Protein AF-A0A1I2GFN9-F1 (afdb_monomer_lite)

Secondary structure (DSSP, 8-state):
--HHHHHHHHHHHHHHHHHHHHHHHHHHHHHHHHHHHHHHHHHHHHHHHHHHHHTT---SHHHHHHHHHHHHHHHHHHHHHHHHHHHHHHHHHHHHHHHHHT--

Structure (mmCIF, N/CA/C/O b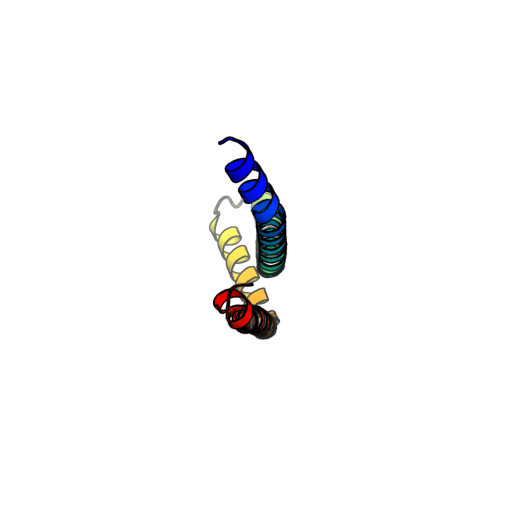ackbone):
data_AF-A0A1I2GFN9-F1
#
_entry.id   AF-A0A1I2GFN9-F1
#
loop_
_atom_site.group_PDB
_atom_site.id
_atom_site.type_symbol
_atom_site.label_atom_id
_atom_site.label_alt_id
_atom_site.label_comp_id
_atom_site.label_asym_id
_atom_site.label_entity_id
_atom_site.label_seq_id
_atom_site.pdbx_PDB_ins_code
_atom_site.Cartn_x
_atom_site.Cartn_y
_atom_site.Cartn_z
_atom_site.occupancy
_atom_site.B_iso_or_equiv
_atom_site.auth_seq_id
_atom_site.auth_comp_id
_atom_site.auth_asym_id
_atom_site.auth_atom_id
_atom_site.pdbx_PDB_model_num
ATOM 1 N N . MET A 1 1 ? 48.743 10.081 -18.847 1.00 53.34 1 MET A N 1
ATOM 2 C CA . MET A 1 1 ? 47.823 8.959 -18.535 1.00 53.34 1 MET A CA 1
ATOM 3 C C . MET A 1 1 ? 46.456 9.410 -17.987 1.00 53.34 1 MET A C 1
ATOM 5 O O . MET A 1 1 ? 45.656 8.556 -17.641 1.00 53.34 1 MET A O 1
ATOM 9 N N . SER A 1 2 ? 46.125 10.709 -17.954 1.00 60.62 2 SER A N 1
ATOM 10 C CA . SER A 1 2 ? 44.860 11.228 -17.392 1.00 60.62 2 SER A CA 1
ATOM 11 C C . SER A 1 2 ? 43.641 11.158 -18.329 1.00 60.62 2 SER A C 1
ATOM 13 O O . SER A 1 2 ? 42.515 11.182 -17.846 1.00 60.62 2 SER A O 1
ATOM 15 N N . GLY A 1 3 ? 43.836 11.038 -19.649 1.00 62.69 3 GLY A N 1
ATOM 16 C CA . GLY A 1 3 ? 42.733 11.045 -20.626 1.00 62.69 3 GLY A CA 1
ATOM 17 C C . GLY A 1 3 ? 41.827 9.807 -20.586 1.00 62.69 3 GLY A C 1
ATOM 18 O O . GLY A 1 3 ? 40.627 9.923 -20.799 1.00 62.69 3 GLY A O 1
ATOM 19 N N . GLY A 1 4 ? 42.369 8.634 -20.238 1.00 72.75 4 GLY A N 1
ATOM 20 C CA . GLY A 1 4 ? 41.608 7.376 -20.261 1.00 72.75 4 GLY A CA 1
ATOM 21 C C . GLY A 1 4 ? 40.512 7.282 -19.194 1.00 72.75 4 GLY A C 1
ATOM 22 O O . GLY A 1 4 ? 39.454 6.723 -19.457 1.00 72.75 4 GLY A O 1
ATOM 23 N N . LEU A 1 5 ? 40.730 7.867 -18.010 1.00 67.50 5 LEU A N 1
ATOM 24 C CA . LEU A 1 5 ? 39.728 7.880 -16.935 1.00 67.50 5 LEU A CA 1
ATOM 25 C C . LEU A 1 5 ? 38.603 8.884 -17.212 1.00 67.50 5 LEU A C 1
ATOM 27 O O . LEU A 1 5 ? 37.443 8.581 -16.953 1.00 67.50 5 LEU A O 1
ATOM 31 N N . ALA A 1 6 ? 38.932 10.051 -17.773 1.00 70.06 6 ALA A N 1
ATOM 32 C CA . ALA A 1 6 ? 37.941 11.059 -18.144 1.00 70.06 6 ALA A CA 1
ATOM 33 C C . ALA A 1 6 ? 37.042 10.578 -19.295 1.00 70.06 6 ALA A C 1
ATOM 35 O O . ALA A 1 6 ? 35.834 10.788 -19.263 1.00 70.06 6 ALA A O 1
ATOM 36 N N . GLU A 1 7 ? 37.606 9.874 -20.278 1.00 74.38 7 GLU A N 1
ATOM 37 C CA . GLU A 1 7 ? 36.826 9.331 -21.390 1.00 74.38 7 GLU A CA 1
ATOM 38 C C . GLU A 1 7 ? 35.989 8.108 -20.987 1.00 74.38 7 GLU A C 1
ATOM 40 O O . GLU A 1 7 ? 34.845 7.976 -21.421 1.00 74.38 7 GLU A O 1
ATOM 45 N N . ALA A 1 8 ? 36.501 7.255 -20.093 1.00 69.19 8 ALA A N 1
ATOM 46 C CA . ALA A 1 8 ? 35.706 6.187 -19.487 1.00 69.19 8 ALA A CA 1
ATOM 47 C C . ALA A 1 8 ? 34.536 6.748 -18.658 1.00 69.19 8 ALA A C 1
ATOM 49 O O . ALA A 1 8 ? 33.416 6.252 -18.768 1.00 69.19 8 ALA A O 1
ATOM 50 N N . ALA A 1 9 ? 34.765 7.816 -17.885 1.00 67.38 9 ALA A N 1
ATOM 51 C CA . ALA A 1 9 ? 33.715 8.503 -17.135 1.00 67.38 9 ALA A CA 1
ATOM 52 C C . ALA A 1 9 ? 32.674 9.158 -18.060 1.00 67.38 9 ALA A C 1
ATOM 54 O O . ALA A 1 9 ? 31.477 9.026 -17.817 1.00 67.38 9 ALA A O 1
ATOM 55 N N . TRP A 1 10 ? 33.106 9.791 -19.155 1.00 63.81 10 TRP A N 1
ATOM 56 C CA . TRP A 1 10 ? 32.212 10.372 -20.163 1.00 63.81 10 TRP A CA 1
ATOM 57 C C . TRP A 1 10 ? 31.335 9.318 -20.851 1.00 63.81 10 TRP A C 1
ATOM 59 O O . TRP A 1 10 ? 30.143 9.539 -21.045 1.00 63.81 10 TRP A O 1
ATOM 69 N N . ARG A 1 11 ? 31.888 8.139 -21.169 1.00 71.81 11 ARG A N 1
ATOM 70 C CA . ARG A 1 11 ? 31.118 7.026 -21.755 1.00 71.81 11 ARG A CA 1
ATOM 71 C C . ARG A 1 11 ? 30.167 6.359 -20.757 1.00 71.81 11 ARG A C 1
ATOM 73 O O . ARG A 1 11 ? 29.145 5.821 -21.171 1.00 71.81 11 ARG A O 1
ATOM 80 N N . ALA A 1 12 ? 30.484 6.399 -19.463 1.00 69.62 12 ALA A N 1
ATOM 81 C CA . ALA A 1 12 ? 29.653 5.832 -18.401 1.00 69.62 12 ALA A CA 1
ATOM 82 C C . ALA A 1 12 ? 28.544 6.783 -17.909 1.00 69.62 12 ALA A C 1
ATOM 84 O O . ALA A 1 12 ? 27.517 6.310 -17.426 1.00 69.62 12 ALA A O 1
ATOM 85 N N . ALA A 1 13 ? 28.717 8.101 -18.052 1.00 69.19 13 ALA A N 1
ATOM 86 C CA . ALA A 1 13 ? 27.737 9.114 -17.654 1.00 69.19 13 ALA A CA 1
ATOM 87 C C . ALA A 1 13 ? 26.312 8.875 -18.210 1.00 69.19 13 ALA A C 1
ATOM 89 O O . ALA A 1 13 ? 25.383 8.811 -17.403 1.00 69.19 13 ALA A O 1
ATOM 90 N N . PRO A 1 14 ? 26.099 8.633 -19.521 1.00 78.44 14 PRO A N 1
ATOM 91 C CA . PRO A 1 14 ? 24.753 8.396 -20.051 1.00 78.44 14 PRO A CA 1
ATOM 92 C C . PRO A 1 14 ? 24.124 7.089 -19.541 1.00 78.44 14 PRO A C 1
ATOM 94 O O . PRO A 1 14 ? 22.910 7.010 -19.369 1.00 78.44 14 PRO A O 1
ATOM 97 N N . ALA A 1 15 ? 24.934 6.066 -19.244 1.00 74.25 15 ALA A N 1
ATOM 98 C CA . ALA A 1 15 ? 24.443 4.821 -18.654 1.00 74.25 15 ALA A CA 1
ATOM 99 C C . ALA A 1 15 ? 24.016 5.009 -17.186 1.00 74.25 15 ALA A C 1
ATOM 101 O O . ALA A 1 15 ? 23.016 4.435 -16.757 1.00 74.25 15 ALA A O 1
ATOM 102 N N . ALA A 1 16 ? 24.740 5.835 -16.423 1.00 73.31 16 ALA A N 1
ATOM 103 C CA . ALA A 1 16 ? 24.384 6.179 -15.048 1.00 73.31 16 ALA A CA 1
ATOM 104 C C . ALA A 1 16 ? 23.103 7.028 -14.978 1.00 73.31 16 ALA A C 1
ATOM 106 O O . ALA A 1 16 ? 22.241 6.764 -14.140 1.00 7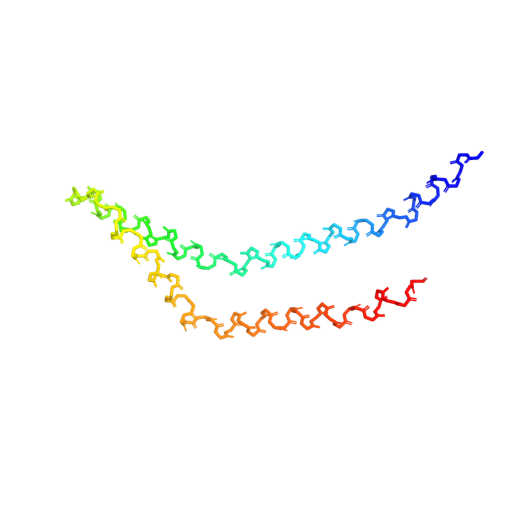3.31 16 ALA A O 1
ATOM 107 N N . GLU A 1 17 ? 22.939 7.997 -15.883 1.00 79.56 17 GLU A N 1
ATOM 108 C CA . GLU A 1 17 ? 21.709 8.792 -16.005 1.00 79.56 17 GLU A CA 1
ATOM 109 C C . GLU A 1 17 ? 20.502 7.918 -16.368 1.00 79.56 17 GLU A C 1
ATOM 111 O O . GLU A 1 17 ? 19.455 8.018 -15.728 1.00 79.56 17 GLU A O 1
ATOM 116 N N . ALA A 1 18 ? 20.662 6.996 -17.325 1.00 78.25 18 ALA A N 1
ATOM 117 C CA . ALA A 1 18 ? 19.615 6.046 -17.692 1.00 78.25 18 ALA A CA 1
ATOM 118 C C . ALA A 1 18 ? 19.236 5.111 -16.528 1.00 78.25 18 ALA A C 1
ATOM 120 O O . ALA A 1 18 ? 18.055 4.847 -16.303 1.00 78.25 18 ALA A O 1
ATOM 121 N N . ALA A 1 19 ? 20.217 4.640 -15.752 1.00 75.88 19 ALA A N 1
ATOM 122 C CA . ALA A 1 19 ? 19.967 3.809 -14.576 1.00 75.88 19 ALA A CA 1
ATOM 123 C C . ALA A 1 19 ? 19.218 4.573 -13.470 1.00 75.88 19 ALA A C 1
ATOM 125 O O . ALA A 1 19 ? 18.290 4.034 -12.866 1.00 75.88 19 ALA A O 1
ATOM 126 N N . LEU A 1 20 ? 19.583 5.835 -13.222 1.00 80.94 20 LEU A N 1
ATOM 127 C CA . LEU A 1 20 ? 18.888 6.696 -12.263 1.00 80.94 20 LEU A CA 1
ATOM 128 C C . LEU A 1 20 ? 17.456 7.011 -12.710 1.00 80.94 20 LEU A C 1
ATOM 130 O O . LEU A 1 20 ? 16.546 6.973 -11.881 1.00 80.94 20 LEU A O 1
ATOM 134 N N . ALA A 1 21 ? 17.237 7.261 -14.003 1.00 83.88 21 ALA A N 1
ATOM 135 C CA . ALA A 1 21 ? 15.901 7.456 -14.560 1.00 83.88 21 ALA A CA 1
ATOM 136 C C . ALA A 1 21 ? 15.027 6.203 -14.375 1.00 83.88 21 ALA A C 1
ATOM 138 O O . ALA A 1 21 ? 13.915 6.302 -13.857 1.00 83.88 21 ALA A O 1
ATOM 139 N N . ALA A 1 22 ? 15.563 5.017 -14.684 1.00 80.69 22 ALA A N 1
ATOM 140 C CA . ALA A 1 22 ? 14.859 3.748 -14.497 1.00 80.69 22 ALA A CA 1
ATOM 141 C C . ALA A 1 22 ? 14.530 3.463 -13.018 1.00 80.69 22 ALA A C 1
ATOM 143 O O . ALA A 1 22 ? 13.439 2.984 -12.702 1.00 80.69 22 ALA A O 1
ATOM 144 N N . LEU A 1 23 ? 15.442 3.790 -12.094 1.00 83.19 23 LEU A N 1
ATOM 145 C CA . LEU A 1 23 ? 15.181 3.711 -10.652 1.00 83.19 23 LEU A CA 1
ATOM 146 C C . LEU A 1 23 ? 14.069 4.676 -10.223 1.00 83.19 23 LEU A C 1
ATOM 148 O O . LEU A 1 23 ? 13.200 4.293 -9.440 1.00 83.19 23 LEU A O 1
ATOM 152 N N . GLY A 1 24 ? 14.079 5.905 -10.741 1.00 89.06 24 GLY A N 1
ATOM 153 C CA . GLY A 1 24 ? 13.039 6.899 -10.483 1.00 89.06 24 GLY A CA 1
ATOM 154 C C . GLY A 1 24 ? 11.660 6.427 -10.941 1.00 89.06 24 GLY A C 1
ATOM 155 O O . GLY A 1 24 ? 10.707 6.464 -10.164 1.00 89.06 24 GLY A O 1
ATOM 156 N N . GLU A 1 25 ? 11.560 5.908 -12.164 1.00 87.94 25 GLU A N 1
ATOM 157 C CA . GLU A 1 25 ? 10.321 5.331 -12.696 1.00 87.94 25 GLU A CA 1
ATOM 158 C C . GLU A 1 25 ? 9.843 4.132 -11.871 1.00 87.94 25 GLU A C 1
ATOM 160 O O . GLU A 1 25 ? 8.663 4.051 -11.522 1.00 87.94 25 GLU A O 1
ATOM 165 N N . GLY A 1 26 ? 10.758 3.232 -11.493 1.00 87.25 26 GLY A N 1
ATOM 166 C CA . GLY A 1 26 ? 10.447 2.087 -10.639 1.00 87.25 26 GLY A CA 1
ATOM 167 C C . GLY A 1 26 ? 9.910 2.498 -9.266 1.00 87.25 26 GLY A C 1
ATOM 168 O O . GLY A 1 26 ? 8.926 1.928 -8.792 1.00 87.25 26 GLY A O 1
ATOM 169 N N . LEU A 1 27 ? 10.499 3.523 -8.642 1.00 89.81 27 LEU A N 1
ATOM 170 C CA . LEU A 1 27 ? 10.029 4.070 -7.365 1.00 89.81 27 LEU A CA 1
ATOM 171 C C . LEU A 1 27 ? 8.649 4.715 -7.486 1.00 89.81 27 LEU A C 1
ATOM 173 O O . LEU A 1 27 ? 7.800 4.493 -6.625 1.00 89.81 27 LEU A O 1
ATOM 177 N N . ILE A 1 28 ? 8.409 5.483 -8.549 1.00 91.56 28 ILE A N 1
ATOM 178 C CA . ILE A 1 28 ? 7.101 6.091 -8.811 1.00 91.56 28 ILE A CA 1
ATOM 179 C C . ILE A 1 28 ? 6.047 4.998 -9.002 1.00 91.56 28 ILE A C 1
ATOM 181 O O . ILE A 1 28 ? 4.977 5.072 -8.400 1.00 91.56 28 ILE A O 1
ATOM 185 N N . HIS A 1 29 ? 6.353 3.954 -9.776 1.00 87.44 29 HIS A N 1
ATOM 186 C CA . HIS A 1 29 ? 5.442 2.831 -9.976 1.00 87.44 29 HIS A CA 1
ATOM 187 C C . HIS A 1 29 ? 5.156 2.094 -8.657 1.00 87.44 29 HIS A C 1
ATOM 189 O O . HIS A 1 29 ? 3.999 1.855 -8.320 1.00 87.44 29 HIS A O 1
ATOM 195 N N . ALA A 1 30 ? 6.185 1.820 -7.849 1.00 87.81 30 ALA A N 1
ATOM 196 C CA . ALA A 1 30 ? 6.019 1.219 -6.526 1.00 87.81 30 ALA A CA 1
ATOM 197 C C . ALA A 1 30 ? 5.169 2.090 -5.584 1.00 87.81 30 ALA A C 1
ATOM 199 O O . ALA A 1 30 ? 4.311 1.573 -4.865 1.00 87.81 30 ALA A O 1
ATOM 200 N N . ALA A 1 31 ? 5.366 3.410 -5.608 1.00 91.25 31 ALA A N 1
ATOM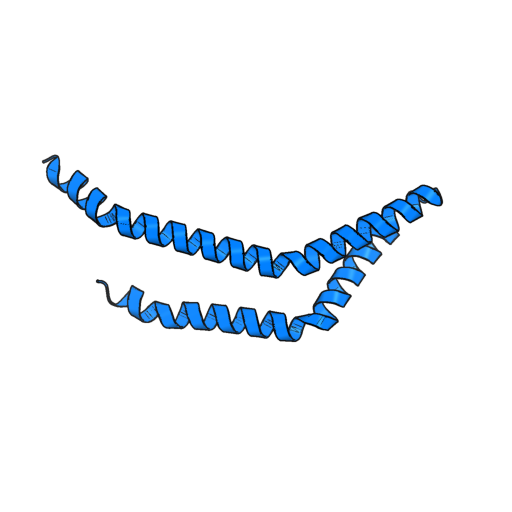 201 C CA . ALA A 1 31 ? 4.567 4.346 -4.828 1.00 91.25 31 ALA A CA 1
ATOM 202 C C . ALA A 1 31 ? 3.094 4.312 -5.253 1.00 91.25 31 ALA A C 1
ATOM 204 O O . ALA A 1 31 ? 2.218 4.237 -4.393 1.00 91.25 31 ALA A O 1
ATOM 205 N N . TRP A 1 32 ? 2.819 4.298 -6.560 1.00 90.31 32 TRP A N 1
ATOM 206 C CA . TRP A 1 32 ? 1.458 4.188 -7.090 1.00 90.31 32 TRP A CA 1
ATOM 207 C C . TRP A 1 32 ? 0.789 2.869 -6.748 1.00 90.31 32 TRP A C 1
ATOM 209 O O . TRP A 1 32 ? -0.398 2.871 -6.431 1.00 90.31 32 TRP A O 1
ATOM 219 N N . LEU A 1 33 ? 1.548 1.771 -6.742 1.00 89.12 33 LEU A N 1
ATOM 220 C CA . LEU A 1 33 ? 1.039 0.493 -6.273 1.00 89.12 33 LEU A CA 1
ATOM 221 C C . LEU A 1 33 ? 0.599 0.641 -4.813 1.00 89.12 33 LEU A C 1
ATOM 223 O O . LEU A 1 33 ? -0.553 0.390 -4.516 1.00 89.12 33 LEU A O 1
ATOM 227 N N . VAL A 1 34 ? 1.444 1.117 -3.898 1.00 90.81 34 VAL A N 1
ATOM 228 C CA . VAL A 1 34 ? 1.122 1.130 -2.454 1.00 90.81 34 VAL A CA 1
ATOM 229 C C . VAL A 1 34 ? 0.114 2.222 -2.044 1.00 90.81 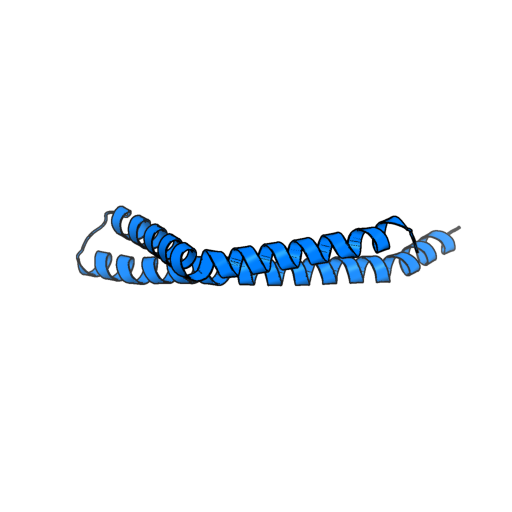34 VAL A C 1
ATOM 231 O O . VAL A 1 34 ? -0.591 2.064 -1.040 1.00 90.81 34 VAL A O 1
ATOM 234 N N . ALA A 1 35 ? 0.011 3.317 -2.803 1.00 92.69 35 ALA A N 1
ATOM 235 C CA . ALA A 1 35 ? -0.770 4.503 -2.441 1.00 92.69 35 ALA A CA 1
ATOM 236 C C . ALA A 1 35 ? -2.248 4.233 -2.079 1.00 92.69 35 ALA A C 1
ATOM 238 O O . ALA A 1 35 ? -2.689 4.763 -1.057 1.00 92.69 35 ALA A O 1
ATOM 239 N N . PRO A 1 36 ? -3.024 3.404 -2.807 1.00 92.19 36 PRO A N 1
ATOM 240 C CA . PRO A 1 36 ? -4.423 3.137 -2.476 1.00 92.19 36 PRO A CA 1
ATOM 241 C C . PRO A 1 36 ? -4.600 2.460 -1.113 1.00 92.19 36 PRO A C 1
ATOM 243 O O . PRO A 1 36 ? -5.430 2.890 -0.312 1.00 92.19 36 PRO A O 1
ATOM 246 N N . ALA A 1 37 ? -3.795 1.436 -0.805 1.00 93.75 37 ALA A N 1
ATOM 247 C CA . ALA A 1 37 ? -3.870 0.750 0.485 1.00 93.75 37 ALA A CA 1
ATOM 248 C C . ALA A 1 37 ? -3.385 1.642 1.636 1.00 93.75 37 ALA A C 1
ATOM 250 O O . ALA A 1 37 ? -4.011 1.669 2.697 1.00 93.75 37 ALA A O 1
ATOM 251 N N . ALA A 1 38 ? -2.310 2.409 1.424 1.00 94.69 38 ALA A N 1
ATOM 252 C CA . ALA A 1 38 ? -1.822 3.370 2.409 1.00 94.69 38 ALA A CA 1
ATOM 253 C C . ALA A 1 38 ? -2.852 4.479 2.680 1.00 94.69 38 ALA A C 1
ATOM 255 O O . ALA A 1 38 ? -3.111 4.807 3.839 1.00 94.69 38 ALA A O 1
ATOM 256 N N . GLY A 1 39 ? -3.480 5.008 1.627 1.00 96.19 39 GLY A N 1
ATOM 257 C CA . GLY A 1 39 ? -4.535 6.014 1.713 1.00 96.19 39 GLY A CA 1
ATOM 258 C C . GLY A 1 39 ? -5.769 5.497 2.448 1.00 96.19 39 GLY A C 1
ATOM 259 O O . GLY A 1 39 ? -6.249 6.156 3.369 1.00 96.19 39 GLY A O 1
ATOM 260 N N . ALA A 1 40 ? -6.236 4.290 2.120 1.00 95.94 40 ALA A N 1
ATOM 261 C CA . ALA A 1 40 ? -7.366 3.664 2.802 1.00 95.94 40 ALA A CA 1
ATOM 262 C C . ALA A 1 40 ? -7.074 3.407 4.288 1.00 95.94 40 ALA A C 1
ATOM 264 O O . ALA A 1 40 ? -7.888 3.747 5.147 1.00 95.94 40 ALA A O 1
ATOM 265 N N . ALA A 1 41 ? -5.892 2.873 4.612 1.00 96.44 41 ALA A N 1
ATOM 266 C CA . ALA A 1 41 ? -5.477 2.664 5.995 1.00 96.44 41 ALA A CA 1
ATOM 267 C C . ALA A 1 41 ? -5.378 3.990 6.764 1.00 96.44 41 ALA A C 1
ATOM 269 O O . ALA A 1 41 ? -5.870 4.088 7.886 1.00 96.44 41 ALA A O 1
ATOM 270 N N . GLY A 1 42 ? -4.758 5.014 6.173 1.00 96.69 42 GLY A N 1
ATOM 271 C CA . GLY A 1 42 ? -4.642 6.342 6.776 1.00 96.69 42 GLY A CA 1
ATOM 272 C C . GLY A 1 42 ? -6.007 6.983 7.024 1.00 96.69 42 GLY A C 1
ATOM 273 O O . GLY A 1 42 ? -6.277 7.439 8.133 1.00 96.69 42 GLY A O 1
ATOM 274 N N . GLY A 1 43 ? -6.898 6.942 6.033 1.00 97.25 43 GLY A N 1
ATOM 275 C CA . GLY A 1 43 ? -8.263 7.453 6.150 1.00 97.25 43 GLY A CA 1
ATOM 276 C C . GLY A 1 43 ? -9.071 6.738 7.235 1.00 97.25 43 GLY A C 1
ATOM 277 O O . GLY A 1 43 ? -9.687 7.394 8.073 1.00 97.25 43 GLY A O 1
ATOM 278 N N . ALA A 1 44 ? -9.010 5.404 7.284 1.00 96.88 44 ALA A N 1
ATOM 279 C CA . ALA A 1 44 ? -9.682 4.617 8.317 1.00 96.88 44 ALA A CA 1
ATOM 280 C C . ALA A 1 44 ? -9.133 4.916 9.720 1.00 96.88 44 ALA A C 1
ATOM 282 O O . ALA A 1 44 ? -9.904 5.060 10.670 1.00 96.88 44 ALA A O 1
ATOM 283 N N . ALA A 1 45 ? -7.812 5.071 9.847 1.00 96.69 45 ALA A N 1
ATOM 284 C CA . ALA A 1 45 ? -7.180 5.435 11.109 1.00 96.69 45 ALA A CA 1
ATOM 285 C C . ALA A 1 45 ? -7.637 6.810 11.605 1.00 96.69 45 ALA A C 1
ATOM 287 O O . ALA A 1 45 ? -7.943 6.960 12.784 1.00 96.69 45 ALA A O 1
ATOM 288 N N . LEU A 1 46 ? -7.708 7.801 10.712 1.00 97.25 46 LEU A N 1
ATOM 289 C CA . LEU A 1 46 ? -8.165 9.149 11.045 1.00 97.25 46 LEU A CA 1
ATOM 290 C C . LEU A 1 46 ? -9.642 9.159 11.445 1.00 97.25 46 LEU A C 1
ATOM 292 O O . LEU A 1 46 ? -9.988 9.746 12.467 1.00 97.25 46 LEU A O 1
ATOM 296 N N . ALA A 1 47 ? -10.501 8.479 10.684 1.00 97.38 47 ALA A N 1
ATOM 297 C CA . ALA A 1 47 ? -11.935 8.429 10.954 1.00 97.38 47 ALA A CA 1
ATOM 298 C C . ALA A 1 47 ? -12.245 7.751 12.297 1.00 97.38 47 ALA A C 1
ATOM 300 O O . ALA A 1 47 ? -12.955 8.313 13.133 1.00 97.38 47 ALA A O 1
ATOM 301 N N . ILE A 1 48 ? -11.678 6.563 12.531 1.00 97.44 48 ILE A N 1
ATOM 302 C CA . ILE A 1 48 ? -11.911 5.813 13.770 1.00 97.44 48 ILE A CA 1
ATOM 303 C C . ILE A 1 48 ? -11.160 6.428 14.944 1.00 97.44 48 ILE A C 1
ATOM 305 O O . ILE A 1 48 ? -11.717 6.504 16.031 1.00 97.44 48 ILE A O 1
ATOM 309 N N . GLY A 1 49 ? -9.948 6.946 14.742 1.00 96.38 49 GLY A N 1
ATOM 310 C CA . GLY A 1 49 ? -9.214 7.669 15.780 1.00 96.38 49 GLY A CA 1
ATOM 311 C C . GLY A 1 49 ? -9.967 8.911 16.256 1.00 96.38 49 GLY A C 1
ATOM 312 O O . GLY A 1 49 ? -10.097 9.129 17.460 1.00 96.38 49 GLY A O 1
ATOM 313 N N . TRP A 1 50 ? -10.538 9.685 15.329 1.00 97.56 50 TRP A N 1
ATOM 314 C CA . TRP A 1 50 ? -11.390 10.828 15.661 1.00 97.56 50 TRP A CA 1
ATOM 315 C C . TRP A 1 50 ? -12.650 10.407 16.428 1.00 97.56 50 TRP A C 1
ATOM 317 O O . TRP A 1 50 ? -13.006 11.043 17.421 1.00 97.56 50 TRP A O 1
ATOM 327 N N . LEU A 1 51 ? -13.293 9.309 16.021 1.00 97.31 51 LEU A N 1
ATOM 328 C CA . LEU A 1 51 ? -14.459 8.768 16.718 1.00 97.31 51 LEU A CA 1
ATOM 329 C C . LEU A 1 51 ? -14.112 8.266 18.130 1.00 97.31 51 LEU A C 1
ATOM 331 O O . LEU A 1 51 ? -14.801 8.616 19.085 1.00 97.31 51 LEU A O 1
ATOM 335 N N . CYS A 1 52 ? -13.026 7.507 18.291 1.00 96.44 52 CYS A N 1
ATOM 336 C CA . CYS A 1 52 ? -12.549 7.042 19.594 1.00 96.44 52 CYS A CA 1
ATOM 337 C C . CYS A 1 52 ? -12.226 8.218 20.519 1.00 96.44 52 CYS A C 1
ATOM 339 O O . CYS A 1 52 ? -12.640 8.213 21.676 1.00 96.44 52 CYS A O 1
ATOM 341 N N . HIS A 1 53 ? -11.575 9.262 19.994 1.00 96.31 53 HIS A N 1
ATOM 342 C CA . HIS A 1 53 ? -11.305 10.484 20.748 1.00 96.31 53 HIS A CA 1
ATOM 343 C C . HIS A 1 53 ? -12.599 11.155 21.232 1.00 96.31 53 HIS A C 1
ATOM 345 O O . HIS A 1 53 ? -12.701 11.522 22.401 1.00 96.31 53 HIS A O 1
ATOM 351 N N . ARG A 1 54 ? -13.618 11.258 20.366 1.00 97.38 54 ARG A N 1
ATOM 352 C CA . ARG A 1 54 ? -14.942 11.797 20.725 1.00 97.38 54 ARG A CA 1
ATOM 353 C C . ARG A 1 54 ? -15.652 10.979 21.805 1.00 97.38 54 ARG A C 1
ATOM 355 O O . ARG A 1 54 ? -16.371 11.559 22.610 1.00 97.38 54 ARG A O 1
ATOM 362 N N . LEU A 1 55 ? -15.463 9.661 21.810 1.00 96.75 55 LEU A N 1
ATOM 363 C CA . LEU A 1 55 ? -16.091 8.734 22.755 1.00 96.75 55 LEU A CA 1
ATOM 364 C C . LEU A 1 55 ? -15.260 8.500 24.030 1.00 96.75 55 LEU A C 1
ATOM 366 O O . LEU A 1 55 ? -15.683 7.735 24.892 1.00 96.75 55 LEU A O 1
ATOM 370 N N . GLY A 1 56 ? -14.088 9.132 24.161 1.00 96.38 56 GLY A N 1
ATOM 371 C CA . GLY A 1 56 ? -13.186 8.930 25.301 1.00 96.38 56 GLY A CA 1
ATOM 372 C C . GLY A 1 56 ? -12.530 7.544 25.345 1.00 96.38 56 GLY A C 1
ATOM 373 O O . GLY A 1 56 ? -12.046 7.128 26.394 1.00 96.38 56 GLY A O 1
ATOM 374 N N . VAL A 1 57 ? -12.511 6.818 24.224 1.00 95.69 57 VAL A N 1
ATOM 375 C CA . VAL A 1 57 ? -11.883 5.496 24.114 1.00 95.69 57 VAL A CA 1
ATOM 376 C C . VAL A 1 57 ? -10.382 5.670 23.902 1.00 95.69 57 VAL A C 1
ATOM 378 O O . VAL A 1 57 ? -9.952 6.271 22.918 1.00 95.69 57 VAL A O 1
ATOM 381 N N . THR A 1 58 ? -9.582 5.122 24.815 1.00 94.75 58 THR A N 1
ATOM 382 C CA . THR A 1 58 ? -8.110 5.173 24.768 1.00 94.75 58 THR A CA 1
ATOM 383 C C . THR A 1 58 ? -7.469 3.905 24.203 1.00 94.75 58 THR A C 1
ATOM 385 O O . THR A 1 58 ? -6.270 3.903 23.929 1.00 94.75 58 THR A O 1
ATOM 388 N N . ASP A 1 59 ? -8.248 2.838 24.007 1.00 95.69 59 ASP A N 1
ATOM 389 C CA . ASP A 1 59 ? -7.772 1.589 23.414 1.00 95.69 59 ASP A CA 1
ATOM 390 C C . ASP A 1 59 ? -7.353 1.810 21.942 1.00 95.69 59 ASP A C 1
ATOM 392 O O . ASP A 1 59 ? -8.158 2.313 21.149 1.00 95.69 59 ASP A O 1
ATOM 396 N N . PRO A 1 60 ? -6.117 1.449 21.540 1.00 93.81 60 PRO A N 1
ATOM 397 C CA . PRO A 1 60 ? -5.677 1.530 20.149 1.00 93.81 60 PRO A CA 1
ATOM 398 C C . PRO A 1 60 ? -6.262 0.436 19.238 1.00 93.81 60 PRO A C 1
ATOM 400 O O . PRO A 1 60 ? -6.207 0.579 18.011 1.00 93.81 60 PRO A O 1
ATOM 403 N N . ALA A 1 61 ? -6.811 -0.653 19.786 1.00 97.50 61 ALA A N 1
ATOM 404 C CA . ALA A 1 61 ? -7.276 -1.803 19.010 1.00 97.50 61 ALA A CA 1
ATOM 405 C C . ALA A 1 61 ? -8.318 -1.462 17.922 1.00 97.50 61 ALA A C 1
ATOM 407 O O . ALA A 1 61 ? -8.152 -1.939 16.796 1.00 97.50 61 ALA A O 1
ATOM 408 N N . PRO A 1 62 ? -9.332 -0.602 18.159 1.00 95.56 62 PRO A N 1
ATOM 409 C CA . PRO A 1 62 ? -10.305 -0.230 17.131 1.00 95.56 62 PRO A CA 1
ATOM 410 C C . PRO A 1 62 ? -9.661 0.444 15.914 1.00 95.56 62 PRO A C 1
ATOM 412 O O . PRO A 1 62 ? -10.041 0.171 14.777 1.00 95.56 62 PRO A O 1
ATOM 415 N N . VAL A 1 63 ? -8.650 1.290 16.138 1.00 96.25 63 VAL A N 1
ATOM 416 C CA . VAL A 1 63 ? -7.921 1.983 15.067 1.00 96.25 63 VAL A CA 1
ATOM 417 C C . VAL A 1 63 ? -7.097 0.985 14.255 1.00 96.25 63 VAL A C 1
ATOM 419 O O . VAL A 1 63 ? -7.107 1.033 13.026 1.00 96.25 63 VAL A O 1
ATOM 422 N N . LEU A 1 64 ? -6.408 0.053 14.920 1.00 96.69 64 LEU A N 1
ATOM 423 C CA . LEU A 1 64 ? -5.640 -0.997 14.244 1.00 96.69 64 LEU A CA 1
ATOM 424 C C . LEU A 1 64 ? -6.545 -1.911 13.413 1.00 96.69 64 LEU A C 1
ATOM 426 O O . LEU A 1 64 ? -6.225 -2.200 12.258 1.00 96.69 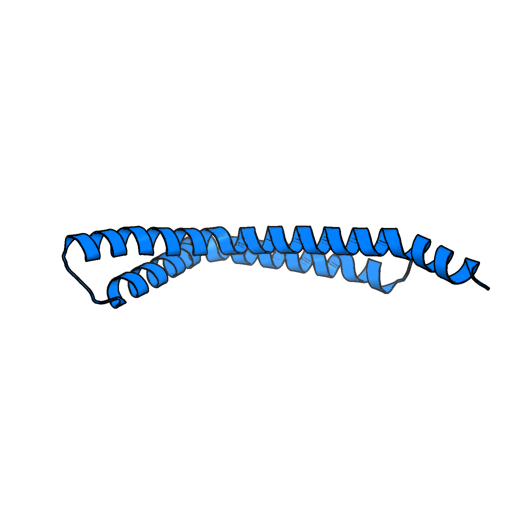64 LEU A O 1
ATOM 430 N N . LEU A 1 65 ? -7.692 -2.306 13.969 1.00 97.50 65 LEU A N 1
ATOM 431 C CA . LEU A 1 65 ? -8.673 -3.128 13.271 1.00 97.50 65 LEU A CA 1
ATOM 432 C C . LEU A 1 65 ? -9.209 -2.403 12.033 1.00 97.50 65 LEU A C 1
ATOM 434 O O . LEU A 1 65 ? -9.224 -2.983 10.954 1.00 97.50 65 LEU A O 1
ATOM 438 N N . ALA A 1 66 ? -9.566 -1.124 12.161 1.00 96.06 66 ALA A N 1
ATOM 439 C CA . ALA A 1 66 ? -10.052 -0.311 11.051 1.00 96.06 66 ALA A C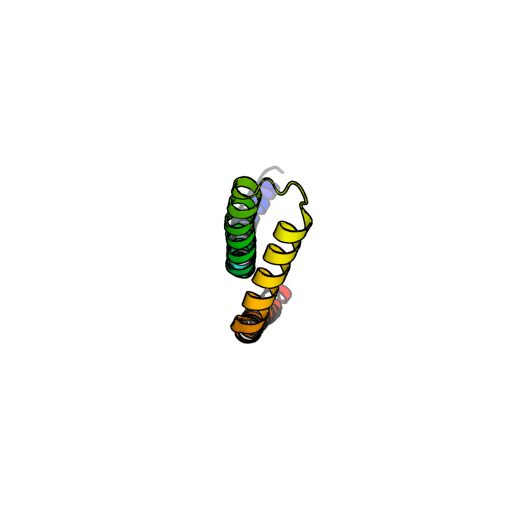A 1
ATOM 440 C C . ALA A 1 66 ? -9.028 -0.164 9.917 1.00 96.06 66 ALA A C 1
ATOM 442 O O . ALA A 1 66 ? -9.382 -0.214 8.740 1.00 96.06 66 ALA A O 1
ATOM 443 N N . ARG A 1 67 ? -7.741 -0.015 10.253 1.00 97.81 67 ARG A N 1
ATOM 444 C CA . ARG A 1 67 ? -6.662 0.011 9.256 1.00 97.81 67 ARG A CA 1
ATOM 445 C C . ARG A 1 67 ? -6.567 -1.311 8.510 1.00 97.81 67 ARG A C 1
ATOM 447 O O . ARG A 1 67 ? -6.512 -1.312 7.284 1.00 97.81 67 ARG A O 1
ATOM 454 N N . ALA A 1 68 ? -6.541 -2.421 9.245 1.00 97.31 68 ALA A N 1
ATOM 455 C CA . ALA A 1 68 ? -6.426 -3.748 8.658 1.00 97.31 68 ALA A CA 1
ATOM 456 C C . ALA A 1 68 ? -7.623 -4.061 7.751 1.00 97.31 68 ALA A C 1
ATOM 458 O O . ALA A 1 68 ? -7.433 -4.491 6.616 1.00 97.31 68 ALA A O 1
ATOM 459 N N . THR A 1 69 ? -8.848 -3.783 8.205 1.00 97.50 69 THR A N 1
ATOM 460 C CA . THR A 1 69 ? -10.058 -4.013 7.407 1.00 97.50 69 THR A CA 1
ATOM 461 C C . THR A 1 69 ? -10.107 -3.128 6.167 1.00 97.50 69 THR A C 1
ATOM 463 O O . THR A 1 69 ? -10.492 -3.616 5.109 1.00 97.50 69 THR A O 1
ATOM 466 N N . ALA A 1 70 ? -9.658 -1.872 6.246 1.00 96.69 70 ALA A N 1
ATOM 467 C CA . ALA A 1 70 ? -9.572 -0.992 5.083 1.00 96.69 70 ALA A CA 1
ATOM 468 C C . ALA A 1 70 ? -8.580 -1.513 4.032 1.00 96.69 70 ALA A C 1
ATOM 470 O O . ALA A 1 70 ? -8.907 -1.553 2.847 1.00 96.69 70 ALA A O 1
ATOM 471 N N . VAL A 1 71 ? -7.395 -1.973 4.452 1.00 96.75 71 VAL A N 1
ATOM 472 C CA . VAL A 1 71 ? -6.423 -2.594 3.536 1.00 96.75 71 VAL A CA 1
ATOM 473 C C . VAL A 1 71 ? -7.011 -3.851 2.903 1.00 96.75 71 VAL A C 1
ATOM 475 O O . VAL A 1 71 ? -6.957 -4.000 1.685 1.00 96.75 71 VAL A O 1
ATOM 478 N N . LEU A 1 72 ? -7.623 -4.730 3.701 1.00 96.62 72 LEU A N 1
ATOM 479 C CA . LEU A 1 72 ? -8.260 -5.945 3.194 1.00 96.62 72 LEU A CA 1
ATOM 480 C C . LEU A 1 72 ? -9.393 -5.634 2.212 1.00 96.62 72 LEU A C 1
ATOM 482 O O . LEU A 1 72 ? -9.505 -6.314 1.199 1.00 96.62 72 LEU A O 1
ATOM 486 N N . ALA A 1 73 ? -10.189 -4.593 2.458 1.00 95.75 73 ALA A N 1
ATOM 487 C CA . ALA A 1 73 ? -11.241 -4.160 1.544 1.00 95.75 73 ALA A CA 1
ATOM 488 C C . ALA A 1 73 ? -10.673 -3.670 0.201 1.00 95.75 73 ALA A C 1
ATOM 490 O O . ALA A 1 73 ? -11.199 -4.030 -0.852 1.00 95.75 73 ALA A O 1
ATOM 491 N N . VAL A 1 74 ? -9.572 -2.908 0.217 1.00 94.81 74 VAL A N 1
ATOM 492 C CA . VAL A 1 74 ? -8.882 -2.481 -1.013 1.00 94.81 74 VAL A CA 1
ATOM 493 C C . VAL A 1 74 ? -8.329 -3.685 -1.770 1.00 94.81 74 VAL A C 1
ATOM 495 O O . VAL A 1 74 ? -8.542 -3.792 -2.974 1.00 94.81 74 VAL A O 1
ATOM 498 N N . VAL A 1 75 ? -7.657 -4.609 -1.079 1.00 93.88 75 VAL A N 1
ATOM 499 C CA . VAL A 1 75 ? -7.121 -5.836 -1.690 1.00 93.88 75 VAL A CA 1
ATOM 500 C C . VAL A 1 75 ? -8.245 -6.693 -2.265 1.00 93.88 75 VAL A C 1
ATOM 502 O O . VAL A 1 75 ? -8.116 -7.209 -3.369 1.00 93.88 75 VAL A O 1
ATOM 505 N N . TRP A 1 76 ? -9.365 -6.818 -1.560 1.00 95.56 76 TRP A N 1
ATOM 506 C CA . TRP A 1 76 ? -10.521 -7.564 -2.041 1.00 95.56 76 TRP A CA 1
ATOM 507 C C . TRP A 1 76 ? -11.108 -6.955 -3.318 1.00 95.56 76 TRP A C 1
ATOM 509 O O . TRP A 1 76 ? -11.407 -7.675 -4.266 1.00 95.56 76 TRP A O 1
ATOM 519 N N . TRP A 1 77 ? -11.247 -5.628 -3.362 1.00 93.75 77 TRP A N 1
ATOM 520 C CA . TRP A 1 77 ? -11.880 -4.940 -4.486 1.00 93.75 77 TRP A CA 1
ATOM 521 C C . TRP A 1 77 ? -10.960 -4.793 -5.704 1.00 93.75 77 TRP A C 1
ATOM 523 O O . TRP A 1 77 ? -11.389 -4.986 -6.839 1.00 93.75 77 TRP A O 1
ATOM 533 N N . PHE A 1 78 ? -9.690 -4.453 -5.482 1.00 90.25 78 PHE A N 1
ATOM 534 C CA . PHE A 1 78 ? -8.744 -4.091 -6.541 1.00 90.25 78 PHE A CA 1
ATOM 535 C C . PHE A 1 78 ? -7.623 -5.113 -6.749 1.00 90.25 78 PHE A C 1
ATOM 537 O O . PHE A 1 78 ? -6.890 -5.011 -7.730 1.00 90.25 78 PHE A O 1
ATOM 544 N N . GLY A 1 79 ? -7.477 -6.112 -5.875 1.00 88.06 79 GLY A N 1
ATOM 545 C CA . GLY A 1 79 ? -6.312 -7.003 -5.855 1.00 88.06 79 GLY A CA 1
ATOM 546 C C . GLY A 1 79 ? -6.073 -7.755 -7.161 1.00 88.06 79 GLY A C 1
ATOM 547 O O . GLY A 1 79 ? -4.926 -7.904 -7.568 1.00 88.06 79 GLY A O 1
ATOM 548 N N . ALA A 1 80 ? -7.128 -8.166 -7.870 1.00 89.50 80 ALA A N 1
ATOM 549 C CA . ALA A 1 80 ? -6.991 -8.822 -9.172 1.00 89.50 80 ALA A CA 1
ATOM 550 C C . ALA A 1 80 ? -6.370 -7.899 -10.237 1.00 89.50 80 ALA A C 1
ATOM 552 O O . ALA A 1 80 ? -5.422 -8.292 -10.918 1.00 89.50 80 ALA A O 1
ATOM 553 N N . ALA A 1 81 ? -6.862 -6.660 -10.349 1.00 88.56 81 ALA A N 1
ATOM 554 C CA . ALA A 1 81 ? -6.300 -5.668 -11.264 1.00 88.56 81 ALA A CA 1
ATOM 555 C C . ALA A 1 81 ? -4.850 -5.336 -10.877 1.00 88.56 81 ALA A C 1
ATOM 557 O O . ALA A 1 81 ? -3.960 -5.331 -11.724 1.00 88.56 81 ALA A O 1
ATOM 558 N N . TRP A 1 82 ? -4.604 -5.183 -9.579 1.00 87.50 82 TRP A N 1
ATOM 559 C CA . TRP A 1 82 ? -3.310 -4.833 -9.009 1.00 87.50 82 TRP A CA 1
ATOM 560 C C . TRP A 1 82 ? -2.238 -5.910 -9.262 1.00 87.50 82 TRP A C 1
ATOM 562 O O . TRP A 1 82 ? -1.121 -5.605 -9.682 1.00 87.50 82 TRP A O 1
ATOM 572 N N . LEU A 1 83 ? -2.598 -7.189 -9.102 1.00 87.06 83 LEU A N 1
ATOM 573 C CA . LEU A 1 83 ? -1.739 -8.324 -9.453 1.00 87.06 83 LEU A CA 1
ATOM 574 C C . LEU A 1 83 ? -1.483 -8.399 -10.960 1.00 87.06 83 LEU A C 1
ATOM 576 O O . LEU A 1 83 ? -0.367 -8.709 -11.377 1.00 87.06 83 LEU A O 1
ATOM 580 N N . SER A 1 84 ? -2.498 -8.117 -11.782 1.00 89.69 84 SER A N 1
ATOM 581 C CA . SER A 1 84 ? -2.354 -8.149 -13.240 1.00 89.69 84 SER A CA 1
ATOM 582 C C . SER A 1 84 ? -1.395 -7.069 -13.752 1.00 89.69 84 SER A C 1
ATOM 584 O O . SER A 1 84 ? -0.571 -7.348 -14.627 1.00 89.69 84 SER A O 1
ATOM 586 N N . GLU A 1 85 ? -1.447 -5.877 -13.154 1.00 88.25 85 GLU A N 1
ATOM 587 C CA . GLU A 1 85 ? -0.560 -4.757 -13.454 1.00 88.25 85 GLU A CA 1
ATOM 588 C C . GLU A 1 85 ? 0.874 -5.070 -13.022 1.00 88.25 85 GLU A C 1
ATOM 590 O O . GLU A 1 85 ? 1.787 -4.990 -13.844 1.00 88.25 85 GLU A O 1
ATOM 595 N N . GLY A 1 86 ? 1.064 -5.558 -11.790 1.00 85.25 86 GLY A N 1
ATOM 596 C CA . GLY A 1 86 ? 2.376 -5.989 -11.302 1.00 85.25 86 GLY A CA 1
ATOM 597 C C . GLY A 1 86 ? 2.995 -7.083 -12.179 1.00 85.25 86 GLY A C 1
ATOM 598 O O . GLY A 1 86 ? 4.148 -6.977 -12.595 1.00 85.25 86 GLY A O 1
ATOM 599 N N . ALA A 1 87 ? 2.211 -8.097 -12.558 1.00 88.19 87 ALA A N 1
ATOM 600 C CA . ALA A 1 87 ? 2.659 -9.145 -13.473 1.00 88.19 87 ALA A CA 1
ATOM 601 C C . ALA A 1 87 ? 2.970 -8.610 -14.882 1.00 88.19 87 ALA A C 1
ATOM 603 O O . ALA A 1 87 ? 3.833 -9.155 -15.574 1.00 88.19 87 ALA A O 1
ATOM 604 N N . GLY A 1 88 ? 2.257 -7.579 -15.344 1.00 88.06 88 GLY A N 1
ATOM 605 C CA . GLY A 1 88 ? 2.541 -6.875 -16.596 1.00 88.06 88 GLY A CA 1
ATOM 606 C C . GLY A 1 88 ? 3.876 -6.138 -16.542 1.00 88.06 88 GLY A C 1
ATOM 607 O O . GLY A 1 88 ? 4.731 -6.361 -17.399 1.00 88.06 88 GLY A O 1
ATOM 608 N N . TYR A 1 89 ? 4.087 -5.344 -15.493 1.00 86.19 89 TYR A N 1
ATOM 609 C CA . TYR A 1 89 ? 5.328 -4.612 -15.257 1.00 86.19 89 TYR A CA 1
ATOM 610 C C . TYR A 1 89 ? 6.534 -5.555 -15.154 1.00 86.19 89 TYR A C 1
ATOM 612 O O . TYR A 1 89 ? 7.522 -5.383 -15.868 1.00 86.19 89 TYR A O 1
ATOM 620 N N . THR A 1 90 ? 6.434 -6.629 -14.360 1.00 86.81 90 THR A N 1
ATOM 621 C CA . THR A 1 90 ? 7.504 -7.632 -14.240 1.00 86.81 90 THR A CA 1
ATOM 622 C C . THR A 1 90 ? 7.817 -8.301 -15.578 1.00 86.81 90 THR A C 1
ATOM 624 O O . THR A 1 90 ? 8.986 -8.464 -15.920 1.00 86.81 90 THR A O 1
ATOM 627 N N . ARG A 1 91 ? 6.803 -8.657 -16.380 1.00 89.38 91 ARG A N 1
ATOM 628 C CA . ARG A 1 91 ? 7.029 -9.194 -17.734 1.00 89.38 91 ARG A CA 1
ATOM 629 C C . ARG A 1 91 ? 7.739 -8.190 -18.640 1.00 89.38 91 ARG A C 1
ATOM 631 O O . ARG A 1 91 ? 8.629 -8.595 -19.382 1.00 89.38 91 ARG A O 1
ATOM 638 N N . GLY A 1 92 ? 7.384 -6.908 -18.556 1.00 85.56 92 GLY A N 1
ATOM 639 C CA . GLY A 1 92 ? 8.072 -5.831 -19.269 1.00 85.56 92 GLY A CA 1
ATOM 640 C C . GLY A 1 92 ? 9.558 -5.764 -18.915 1.00 85.56 92 GLY A C 1
ATOM 641 O O . GLY A 1 92 ? 10.398 -5.748 -19.810 1.00 85.56 92 GLY A O 1
ATOM 642 N N . LEU A 1 93 ? 9.895 -5.839 -17.624 1.00 83.44 93 LEU A N 1
ATOM 643 C CA . LEU A 1 93 ? 11.289 -5.879 -17.166 1.00 83.44 93 LEU A CA 1
ATOM 644 C C . LEU A 1 93 ? 12.046 -7.102 -17.704 1.00 83.44 93 LEU A C 1
ATOM 646 O O . LEU A 1 93 ? 13.163 -6.970 -18.204 1.00 83.44 93 LEU A O 1
ATOM 650 N N . TRP A 1 94 ? 11.433 -8.288 -17.671 1.00 86.62 94 TRP A N 1
ATOM 651 C CA . TRP A 1 94 ? 12.051 -9.500 -18.224 1.00 86.62 94 TRP A CA 1
ATOM 652 C C . TRP A 1 94 ? 12.249 -9.435 -19.740 1.00 86.62 94 TRP A C 1
ATOM 654 O O . TRP A 1 94 ? 13.231 -9.970 -20.247 1.00 86.62 94 TRP A O 1
ATOM 664 N N . ALA A 1 95 ? 11.363 -8.759 -20.471 1.00 86.19 95 ALA A N 1
ATOM 665 C CA . ALA A 1 95 ? 11.517 -8.563 -21.910 1.00 86.19 95 ALA A CA 1
ATOM 666 C C . ALA A 1 95 ? 12.710 -7.654 -22.266 1.00 86.19 95 ALA A C 1
ATOM 668 O O . ALA A 1 95 ? 13.249 -7.762 -23.367 1.00 86.19 95 ALA A O 1
ATOM 669 N N . LEU A 1 96 ? 13.152 -6.797 -21.339 1.00 79.44 96 LEU A N 1
ATOM 670 C CA . LEU A 1 96 ? 14.311 -5.915 -21.513 1.00 79.44 96 LEU A CA 1
ATOM 671 C C . LEU A 1 96 ? 15.647 -6.607 -21.194 1.00 79.44 96 LEU A C 1
ATOM 673 O O . LEU A 1 96 ? 16.691 -6.187 -21.695 1.00 79.44 96 LEU A O 1
ATOM 677 N N . LEU A 1 97 ? 15.637 -7.701 -20.424 1.00 77.88 97 LEU A N 1
ATOM 678 C CA . LEU A 1 97 ? 16.850 -8.431 -20.026 1.00 77.88 97 LEU A CA 1
ATOM 679 C C . LEU A 1 97 ? 17.752 -8.861 -21.204 1.00 77.88 97 LEU A C 1
ATOM 681 O O . LEU A 1 97 ? 18.969 -8.678 -21.116 1.00 77.88 97 LEU A O 1
ATOM 685 N N . PRO A 1 98 ? 17.219 -9.400 -22.322 1.00 77.00 98 PRO A N 1
ATOM 686 C CA . PRO A 1 98 ? 18.036 -9.799 -23.467 1.00 77.00 98 PRO A CA 1
ATOM 687 C C . PRO A 1 98 ? 18.788 -8.642 -24.134 1.00 77.00 98 PRO A C 1
ATOM 689 O O . PRO A 1 98 ? 19.813 -8.887 -24.768 1.00 77.00 98 PRO A O 1
ATOM 692 N N . ALA A 1 99 ? 18.295 -7.404 -24.018 1.00 69.62 99 ALA A N 1
ATOM 693 C CA . ALA A 1 99 ? 18.977 -6.218 -24.537 1.00 69.62 99 ALA A CA 1
ATOM 694 C C . ALA A 1 99 ? 20.163 -5.812 -23.647 1.00 69.62 99 ALA A C 1
ATOM 696 O O . ALA A 1 99 ? 21.180 -5.349 -24.151 1.00 69.62 99 ALA A O 1
ATOM 697 N N . ILE A 1 100 ? 20.065 -6.059 -22.338 1.00 68.19 100 ILE A N 1
ATOM 698 C CA . ILE A 1 100 ? 21.135 -5.799 -21.366 1.00 68.19 100 ILE A CA 1
ATOM 699 C C . ILE A 1 100 ? 22.236 -6.868 -21.480 1.00 68.19 100 ILE A C 1
ATOM 701 O O . ILE A 1 100 ? 23.422 -6.554 -21.433 1.00 68.19 100 ILE A O 1
ATOM 705 N N . GLY A 1 101 ? 21.855 -8.135 -21.679 1.00 62.56 101 GLY A N 1
ATOM 706 C CA . GLY A 1 101 ? 22.785 -9.270 -21.718 1.00 62.56 101 GLY A CA 1
ATOM 707 C C . GLY A 1 101 ? 23.662 -9.380 -22.971 1.00 62.56 101 GLY A C 1
ATOM 708 O O . GLY A 1 101 ? 24.629 -10.135 -22.950 1.00 62.56 101 GLY A O 1
ATOM 709 N N . ARG A 1 102 ? 23.357 -8.659 -24.060 1.00 52.59 102 ARG A N 1
ATOM 710 C CA . ARG A 1 102 ? 24.175 -8.710 -25.288 1.00 52.59 102 ARG A CA 1
ATOM 711 C C . ARG A 1 102 ? 25.373 -7.765 -25.287 1.00 52.59 102 ARG A C 1
ATOM 713 O O . ARG A 1 102 ? 26.245 -7.960 -26.124 1.00 52.59 102 ARG A O 1
ATOM 720 N N . GLY A 1 103 ? 25.439 -6.810 -24.355 1.00 55.19 103 GLY A N 1
ATOM 721 C CA . GLY A 1 103 ? 26.384 -5.697 -24.450 1.00 55.19 103 GLY A CA 1
ATOM 722 C C . GLY A 1 103 ? 26.064 -4.811 -25.661 1.00 55.19 103 GLY A C 1
ATOM 723 O O . GLY A 1 103 ? 25.670 -5.299 -26.719 1.00 55.19 103 GLY A O 1
ATOM 724 N N . GLY A 1 104 ? 26.162 -3.495 -25.492 1.00 44.12 104 GLY A N 1
ATOM 725 C CA . GLY A 1 104 ? 26.208 -2.583 -26.639 1.00 44.12 104 GLY A CA 1
ATOM 726 C C . GLY A 1 104 ? 27.467 -2.805 -27.467 1.00 44.12 104 GLY A C 1
ATOM 727 O O . GLY A 1 104 ? 28.503 -3.152 -26.853 1.00 44.12 104 GLY A O 1
#

Sequence (104 aa):
MSGGLAEAAWRAAPAAEAALAALGEGLIHAAWLVAPAAGAAGGAALAIGWLCHRLGVTDPAPVLLARATAVLAVVWWFGAAWLSEGAGYTRGLWALLPAIGRGG

pLDDT: mean 85.92, std 12.21, range [44.12, 97.81]

Radius of gyration: 22.87 Å; chains: 1; bounding box: 64×22×52 Å

Organism: NCBI:txid54

Foldseek 3Di:
DPPVVVVVCVVCVVVVVVVVVVVVVVVVVVCVLCVQLVVQLVVQLVVVVVVCVVVVNPDCVSSVVSSVVSSVVCCVVCVVVSVVVVVVVVVVVVVCVVVVVVPD